Protein AF-A0A2X3BUS4-F1 (afdb_monomer_lite)

Secondary structure (DSSP, 8-state):
--------------------------------PPEEETTEEE-HHHHHHHHH-EEEEEEE--TT-S-GGGPEEEEEEEEEEETTEEEEEEEEE---SSPPPPPHHHHT-

Radius of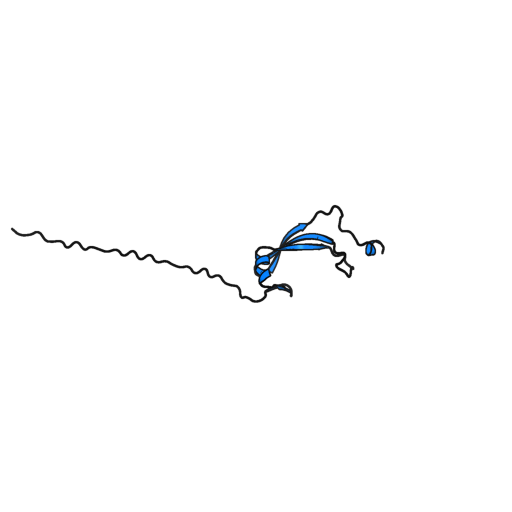 gyration: 34.86 Å; chains: 1; bounding box: 94×30×98 Å

pLDDT: mean 74.49, std 14.35, range [43.59, 94.88]

Sequence (109 aa):
MPQRWITPGLKTRLAFGMIFLFVQPDVSAAAAGAQQIGGVIIPQAFSQALQDGMSVPLYIHLAGSQSTRDDQRIGSAFIWLDGGQLRVRQIQLEESEGNASVSEQTASS

Organism: Klebsiella pneumoniae (NCBI:txid573)

Foldseek 3Di:
DDDDDDDDPDPDDDDDDDDDPPDDPPPPPPDLDQQDDPNDGHHPVCQVVQAVKDKDWDWDDDPPDPDCPLTHTFFIWIWHDDPSYIDTPDTDGDDDPDDRDDDPVVVVD

Structure (mmCIF, N/CA/C/O backbone):
data_AF-A0A2X3BUS4-F1
#
_entry.id   AF-A0A2X3BUS4-F1
#
loop_
_atom_site.group_PDB
_atom_site.id
_atom_site.type_symbol
_atom_site.label_atom_id
_atom_site.label_alt_id
_atom_site.label_comp_id
_atom_site.label_asym_id
_atom_site.label_entity_id
_atom_site.label_seq_id
_atom_site.pdbx_PDB_ins_code
_atom_site.Cartn_x
_atom_site.Cartn_y
_atom_site.Cartn_z
_atom_site.occupancy
_atom_site.B_iso_or_equiv
_atom_site.auth_seq_id
_atom_site.auth_comp_id
_atom_site.auth_asym_id
_atom_site.auth_atom_id
_atom_site.pdbx_PDB_model_num
ATOM 1 N N . MET A 1 1 ? 74.136 -18.872 -71.910 1.00 43.59 1 MET A N 1
ATOM 2 C CA . MET A 1 1 ? 73.600 -19.558 -70.712 1.00 43.59 1 MET A CA 1
ATOM 3 C C . MET A 1 1 ? 72.328 -18.834 -70.274 1.00 43.59 1 MET A C 1
ATOM 5 O O . MET A 1 1 ? 72.392 -17.613 -70.197 1.00 43.59 1 MET A O 1
ATOM 9 N N . PRO A 1 2 ? 71.182 -19.521 -70.103 1.00 53.56 2 PRO A N 1
ATOM 10 C CA . PRO A 1 2 ? 69.885 -18.887 -69.866 1.00 53.56 2 PRO A CA 1
ATOM 11 C C . PRO A 1 2 ? 69.478 -18.896 -68.381 1.00 53.56 2 PRO A C 1
ATOM 13 O O . PRO A 1 2 ? 70.121 -19.544 -67.563 1.00 53.56 2 PRO A O 1
ATOM 16 N N . GLN A 1 3 ? 68.333 -18.256 -68.117 1.00 56.41 3 GLN A N 1
ATOM 17 C CA . GLN A 1 3 ? 67.481 -18.286 -66.918 1.00 56.41 3 GLN A CA 1
ATOM 18 C C . GLN A 1 3 ? 67.598 -17.087 -65.974 1.00 56.41 3 GLN A C 1
ATOM 20 O O . GLN A 1 3 ? 68.587 -16.907 -65.276 1.00 56.41 3 GLN A O 1
ATOM 25 N N . ARG A 1 4 ? 66.494 -16.335 -65.880 1.00 50.47 4 ARG A N 1
ATOM 26 C CA . ARG A 1 4 ? 65.894 -15.922 -64.605 1.00 50.47 4 ARG A CA 1
ATOM 27 C C . ARG A 1 4 ? 64.411 -15.638 -64.836 1.00 50.47 4 ARG A C 1
ATOM 29 O O . ARG A 1 4 ? 64.045 -14.794 -65.646 1.00 50.47 4 ARG A O 1
ATOM 36 N N . TRP A 1 5 ? 63.580 -16.440 -64.181 1.00 55.84 5 TRP A N 1
ATOM 37 C CA . TRP A 1 5 ? 62.126 -16.415 -64.270 1.00 55.84 5 TRP A CA 1
ATOM 38 C C . TRP A 1 5 ? 61.539 -15.169 -63.598 1.00 55.84 5 TRP A C 1
ATOM 40 O O . TRP A 1 5 ? 62.044 -14.704 -62.577 1.00 55.84 5 TRP A O 1
ATOM 50 N N . ILE A 1 6 ? 60.466 -14.637 -64.185 1.00 63.16 6 ILE A N 1
ATOM 51 C CA . ILE A 1 6 ? 59.672 -13.539 -63.632 1.00 63.16 6 ILE A CA 1
ATOM 52 C C . ILE A 1 6 ? 58.604 -14.167 -62.736 1.00 63.16 6 ILE A C 1
ATOM 54 O O . ILE A 1 6 ? 57.705 -14.848 -63.223 1.00 63.16 6 ILE A O 1
ATOM 58 N N . THR A 1 7 ? 58.706 -13.954 -61.428 1.00 65.12 7 THR A N 1
ATOM 59 C CA . THR A 1 7 ? 57.686 -14.362 -60.455 1.00 65.12 7 THR A CA 1
ATOM 60 C C . THR A 1 7 ? 56.565 -13.318 -60.427 1.00 65.12 7 THR A C 1
ATOM 62 O O . THR A 1 7 ? 56.852 -12.153 -60.139 1.00 65.12 7 THR A O 1
ATOM 65 N N . PRO A 1 8 ? 55.290 -13.668 -60.668 1.00 51.06 8 PRO A N 1
ATOM 66 C CA . PRO A 1 8 ? 54.194 -12.744 -60.423 1.00 51.06 8 PRO A CA 1
ATOM 67 C C . PRO A 1 8 ? 53.817 -12.796 -58.936 1.00 51.06 8 PRO A C 1
ATOM 69 O O . PRO A 1 8 ? 53.347 -13.810 -58.424 1.00 51.06 8 PRO A O 1
ATOM 72 N N . GLY A 1 9 ? 54.045 -11.692 -58.225 1.00 55.22 9 GLY A N 1
ATOM 73 C CA . GLY A 1 9 ? 53.586 -11.517 -56.849 1.00 55.22 9 GLY A CA 1
ATOM 74 C C . GLY A 1 9 ? 52.061 -11.423 -56.798 1.00 55.22 9 GLY A C 1
ATOM 75 O O . GLY A 1 9 ? 51.483 -10.402 -57.172 1.00 55.22 9 GLY A O 1
ATOM 76 N N . LEU A 1 10 ? 51.417 -12.493 -56.334 1.00 56.31 10 LEU A N 1
ATOM 77 C CA . LEU A 1 10 ? 49.986 -12.568 -56.055 1.00 56.31 10 LEU A CA 1
ATOM 78 C C . LEU A 1 10 ? 49.631 -11.575 -54.933 1.00 56.31 10 LEU A C 1
ATOM 80 O O . LEU A 1 10 ? 49.936 -11.795 -53.763 1.00 56.31 10 LEU A O 1
ATOM 84 N N . LYS A 1 11 ? 49.009 -10.448 -55.289 1.00 57.75 11 LYS A N 1
ATOM 85 C CA . LYS A 1 11 ? 48.498 -9.467 -54.323 1.00 57.75 11 LYS A CA 1
ATOM 86 C C . LYS A 1 11 ? 47.176 -9.963 -53.730 1.00 57.75 11 LYS A C 1
ATOM 88 O O . LYS A 1 11 ? 46.106 -9.640 -54.239 1.00 57.75 11 LYS A O 1
ATOM 93 N N . THR A 1 12 ? 47.250 -10.734 -52.651 1.00 61.09 12 THR A N 1
ATOM 94 C CA . THR A 1 12 ? 46.085 -11.132 -51.847 1.00 61.09 12 THR A CA 1
ATOM 95 C C . THR A 1 12 ? 45.467 -9.900 -51.186 1.00 61.09 12 THR A C 1
ATOM 97 O O . THR A 1 12 ? 46.090 -9.263 -50.338 1.00 61.09 12 THR A O 1
ATOM 100 N N . ARG A 1 13 ? 44.239 -9.539 -51.571 1.00 63.28 13 ARG A N 1
ATOM 101 C CA . ARG A 1 13 ? 43.432 -8.544 -50.852 1.00 63.28 13 ARG A CA 1
ATOM 102 C C . ARG A 1 13 ? 42.565 -9.271 -49.828 1.00 63.28 13 ARG A C 1
ATOM 104 O O . ARG A 1 13 ? 41.641 -9.980 -50.204 1.00 63.28 13 ARG A O 1
ATOM 111 N N . LEU A 1 14 ? 42.869 -9.091 -48.545 1.00 62.50 14 LEU A N 1
ATOM 112 C CA . LEU A 1 14 ? 41.991 -9.480 -47.442 1.00 62.50 14 LEU A CA 1
ATOM 113 C C . LEU A 1 14 ? 40.925 -8.395 -47.270 1.00 62.50 14 LEU A C 1
ATOM 115 O O . LEU A 1 14 ? 41.241 -7.264 -46.906 1.00 62.50 14 LEU A O 1
ATOM 119 N N . ALA A 1 15 ? 39.671 -8.733 -47.551 1.00 66.12 15 ALA A N 1
ATOM 120 C CA . ALA A 1 15 ? 38.530 -7.935 -47.130 1.00 66.12 15 ALA A CA 1
ATOM 121 C C . ALA A 1 15 ? 38.105 -8.420 -45.736 1.00 66.12 15 ALA A C 1
ATOM 123 O O . ALA A 1 15 ? 37.661 -9.555 -45.585 1.00 66.12 15 ALA A O 1
ATOM 124 N N . PHE A 1 16 ? 38.273 -7.581 -44.715 1.00 58.00 16 PHE A N 1
ATOM 125 C CA . PHE A 1 16 ? 37.717 -7.822 -43.383 1.00 58.00 16 PHE A CA 1
ATOM 126 C C . PHE A 1 16 ? 36.268 -7.322 -43.373 1.00 58.00 16 PHE A C 1
ATOM 128 O O . PHE A 1 16 ? 36.022 -6.118 -43.354 1.00 58.00 16 PHE A O 1
ATOM 135 N N . GLY A 1 17 ? 35.304 -8.241 -43.435 1.00 62.16 17 GLY A N 1
ATOM 136 C CA . GLY A 1 17 ? 33.896 -7.928 -43.203 1.00 62.16 17 GLY A CA 1
ATOM 137 C C . GLY A 1 17 ? 33.621 -7.854 -41.702 1.00 62.16 17 GLY A C 1
ATOM 138 O O . GLY A 1 17 ? 33.738 -8.860 -41.009 1.00 62.16 17 GLY A O 1
ATOM 139 N N . MET A 1 18 ? 33.267 -6.675 -41.190 1.00 67.62 18 MET A N 1
ATOM 140 C CA . MET A 1 18 ? 32.703 -6.532 -39.844 1.00 67.62 18 MET A CA 1
ATOM 141 C C . MET A 1 18 ? 31.263 -7.059 -39.856 1.00 67.62 18 MET A C 1
ATOM 143 O O . MET A 1 18 ? 30.396 -6.477 -40.505 1.00 67.62 18 MET A O 1
ATOM 147 N N . ILE A 1 19 ? 31.004 -8.160 -39.149 1.00 69.25 19 ILE A N 1
ATOM 148 C CA . ILE A 1 19 ? 29.648 -8.658 -38.893 1.00 69.25 19 ILE A CA 1
ATOM 149 C C . ILE A 1 19 ? 29.134 -7.956 -37.633 1.00 69.25 19 ILE A C 1
ATOM 151 O O . ILE A 1 19 ? 29.619 -8.218 -36.534 1.00 69.25 19 ILE A O 1
ATOM 155 N N . PHE A 1 20 ? 28.146 -7.075 -37.784 1.00 66.38 20 PHE A N 1
ATOM 156 C CA . PHE A 1 20 ? 27.387 -6.535 -36.656 1.00 66.38 20 PHE A CA 1
ATOM 157 C C . PHE A 1 20 ? 26.234 -7.491 -36.330 1.00 66.38 20 PHE A C 1
ATOM 159 O O . PHE A 1 20 ? 25.230 -7.532 -37.039 1.00 66.38 20 PHE A O 1
ATOM 166 N N . LEU A 1 21 ? 26.382 -8.277 -35.261 1.00 69.00 21 LEU A N 1
ATOM 167 C CA . LEU A 1 21 ? 25.274 -9.017 -34.658 1.00 69.00 21 LEU A CA 1
ATOM 168 C C . LEU A 1 21 ? 24.455 -8.043 -33.805 1.00 69.00 21 LEU A C 1
ATOM 170 O O . LEU A 1 21 ? 24.783 -7.784 -32.649 1.00 69.00 21 LEU A O 1
ATOM 174 N N . PHE A 1 22 ? 23.398 -7.479 -34.385 1.00 66.19 22 PHE A N 1
ATOM 175 C CA . PHE A 1 22 ? 22.393 -6.747 -33.622 1.00 66.19 22 PHE A CA 1
ATOM 176 C C . PHE A 1 22 ? 21.552 -7.759 -32.840 1.00 66.19 22 PHE A C 1
ATOM 178 O O . PHE A 1 22 ? 20.635 -8.367 -33.389 1.00 66.19 22 PHE A O 1
ATOM 185 N N . VAL A 1 23 ? 21.877 -7.966 -31.562 1.00 71.12 23 VAL A N 1
ATOM 186 C CA . VAL A 1 23 ? 20.948 -8.619 -30.636 1.00 71.12 23 VAL A CA 1
ATOM 187 C C . VAL A 1 23 ? 19.792 -7.644 -30.423 1.00 71.12 23 VAL A C 1
ATOM 189 O O . VAL A 1 23 ? 19.987 -6.542 -29.911 1.00 71.12 23 VAL A O 1
ATOM 192 N N . GLN A 1 24 ? 18.598 -7.986 -30.904 1.00 61.03 24 GLN A N 1
ATOM 193 C CA . GLN A 1 24 ? 17.415 -7.222 -30.524 1.00 61.03 24 GLN A CA 1
ATOM 194 C C . GLN A 1 24 ? 17.135 -7.542 -29.053 1.00 61.03 24 GLN A C 1
ATOM 196 O O . GLN A 1 24 ? 17.030 -8.726 -28.721 1.00 61.03 24 GLN A O 1
ATOM 201 N N . PRO A 1 25 ? 17.057 -6.547 -28.150 1.00 60.12 25 PRO A N 1
ATOM 202 C CA . PRO A 1 25 ? 16.524 -6.806 -26.828 1.00 60.12 25 PRO A CA 1
ATOM 203 C C . PRO A 1 25 ? 15.060 -7.206 -27.015 1.00 60.12 25 PRO A C 1
ATOM 205 O O . PRO A 1 25 ? 14.251 -6.404 -27.482 1.00 60.12 25 PRO A O 1
ATOM 208 N N . ASP A 1 26 ? 14.736 -8.457 -26.695 1.00 52.72 26 ASP A N 1
ATOM 209 C CA . ASP A 1 26 ? 13.357 -8.918 -26.583 1.00 52.72 26 ASP A CA 1
ATOM 210 C C . ASP A 1 26 ? 12.752 -8.216 -25.362 1.00 52.72 26 ASP A C 1
ATOM 212 O O . ASP A 1 26 ? 12.820 -8.685 -24.225 1.00 52.72 26 ASP A O 1
ATOM 216 N N . VAL A 1 27 ? 12.267 -6.991 -25.569 1.00 56.41 27 VAL A N 1
ATOM 217 C CA . VAL A 1 27 ? 11.441 -6.308 -24.581 1.00 56.41 27 VAL A CA 1
ATOM 218 C C . VAL A 1 27 ? 10.083 -6.979 -24.679 1.00 56.41 27 VAL A C 1
ATOM 220 O O . VAL A 1 27 ? 9.208 -6.539 -25.423 1.00 56.41 27 VAL A O 1
ATOM 223 N N . SER A 1 28 ? 9.931 -8.088 -23.957 1.00 52.84 28 SER A N 1
ATOM 224 C CA . SER A 1 28 ? 8.643 -8.730 -23.734 1.00 52.84 28 SER A CA 1
ATOM 225 C C . SER A 1 28 ? 7.730 -7.726 -23.029 1.00 52.84 28 SER A C 1
ATOM 227 O O . SER A 1 28 ? 7.694 -7.638 -21.801 1.00 52.84 28 SER A O 1
ATOM 229 N N . ALA A 1 29 ? 6.991 -6.941 -23.812 1.00 54.41 29 ALA A N 1
ATOM 230 C CA . ALA A 1 29 ? 5.869 -6.158 -23.337 1.00 54.41 29 ALA A CA 1
ATOM 231 C C . ALA A 1 29 ? 4.789 -7.153 -22.903 1.00 54.41 29 ALA A C 1
ATOM 233 O O . ALA A 1 29 ? 3.994 -7.623 -23.719 1.00 54.41 29 ALA A O 1
ATOM 234 N N . ALA A 1 30 ? 4.810 -7.530 -21.620 1.00 55.62 30 ALA A N 1
ATOM 235 C CA . ALA A 1 30 ? 3.734 -8.296 -21.012 1.00 55.62 30 ALA A CA 1
ATOM 236 C C . ALA A 1 30 ? 2.410 -7.610 -21.376 1.00 55.62 30 ALA A C 1
ATOM 238 O O . ALA A 1 30 ? 2.280 -6.392 -21.237 1.00 55.62 30 ALA A O 1
ATOM 239 N N . ALA A 1 31 ? 1.497 -8.395 -21.950 1.00 49.41 31 ALA A N 1
ATOM 240 C CA . ALA A 1 31 ? 0.294 -7.919 -22.612 1.00 49.41 31 ALA A CA 1
ATOM 241 C C . ALA A 1 31 ? -0.412 -6.818 -21.807 1.00 49.41 31 ALA A C 1
ATOM 243 O O . ALA A 1 31 ? -0.614 -6.954 -20.601 1.00 49.41 31 ALA A O 1
ATOM 244 N N . ALA A 1 32 ? -0.806 -5.752 -22.508 1.00 52.66 32 ALA A N 1
ATOM 245 C CA . ALA A 1 32 ? -1.561 -4.603 -22.013 1.00 52.66 32 ALA A CA 1
ATOM 246 C C . ALA A 1 32 ? -3.004 -4.982 -21.608 1.00 52.66 32 ALA A C 1
ATOM 248 O O . ALA A 1 32 ? -3.983 -4.469 -22.146 1.00 52.66 32 ALA A O 1
ATOM 249 N N . GLY A 1 33 ? -3.145 -5.942 -20.698 1.00 57.81 33 GLY A N 1
ATOM 250 C CA . GLY A 1 33 ? -4.375 -6.246 -19.985 1.00 57.81 33 GLY A CA 1
ATOM 251 C C . GLY A 1 33 ? -4.308 -5.604 -18.606 1.00 57.81 33 GLY A C 1
ATOM 252 O O . GLY A 1 33 ? -3.265 -5.642 -17.955 1.00 57.81 33 GLY A O 1
ATOM 253 N N . ALA A 1 34 ? -5.403 -4.997 -18.153 1.00 63.56 34 ALA A N 1
ATOM 254 C CA . ALA A 1 34 ? -5.467 -4.471 -16.798 1.00 63.56 34 ALA A CA 1
ATOM 255 C C . ALA A 1 34 ? -5.229 -5.620 -15.807 1.00 63.56 34 ALA A C 1
ATOM 257 O O . ALA A 1 34 ? -5.965 -6.609 -15.795 1.00 63.56 34 ALA A O 1
ATOM 258 N N . GLN A 1 35 ? -4.166 -5.517 -15.015 1.00 72.69 35 GLN A N 1
ATOM 259 C CA . GLN A 1 35 ? -3.791 -6.569 -14.087 1.00 72.69 35 GLN A CA 1
ATOM 260 C C . GLN A 1 35 ? -4.766 -6.560 -12.910 1.00 72.69 35 GLN A C 1
ATOM 262 O O . GLN A 1 35 ? -4.978 -5.520 -12.296 1.00 72.69 35 GLN A O 1
ATOM 267 N N . GLN A 1 36 ? -5.365 -7.702 -12.577 1.00 75.88 36 GLN A N 1
ATOM 268 C CA . GLN A 1 36 ? -6.271 -7.802 -11.434 1.00 75.88 36 GLN A CA 1
ATOM 269 C C . GLN A 1 36 ? -5.572 -8.490 -10.260 1.00 75.88 36 GLN A C 1
ATOM 271 O O . GLN A 1 36 ? -4.981 -9.555 -10.425 1.00 75.88 36 GLN A O 1
ATOM 276 N N . ILE A 1 37 ? -5.656 -7.898 -9.068 1.00 76.38 37 ILE A N 1
ATOM 277 C CA . ILE A 1 37 ? -5.099 -8.460 -7.831 1.00 76.38 37 ILE A CA 1
ATOM 278 C C . ILE A 1 37 ? -6.188 -8.425 -6.767 1.00 76.38 37 ILE A C 1
ATOM 280 O O . ILE A 1 37 ? -6.742 -7.366 -6.485 1.00 76.38 37 ILE A O 1
ATOM 284 N N . GLY A 1 38 ? -6.527 -9.580 -6.188 1.00 71.62 38 GLY A N 1
ATOM 285 C CA . GLY A 1 38 ? -7.513 -9.654 -5.102 1.00 71.62 38 GLY A CA 1
ATOM 286 C C . GLY A 1 38 ? -8.884 -9.058 -5.453 1.00 71.62 38 GLY A C 1
ATOM 287 O O . GLY A 1 38 ? -9.556 -8.521 -4.582 1.00 71.62 38 GLY A O 1
ATOM 288 N N . GLY A 1 39 ? -9.281 -9.096 -6.730 1.00 75.56 39 GLY A N 1
ATOM 289 C CA . GLY A 1 39 ? -10.535 -8.507 -7.209 1.00 75.56 39 GLY A CA 1
ATOM 290 C C . GLY A 1 39 ? -10.433 -7.047 -7.671 1.00 75.56 39 GLY A C 1
ATOM 291 O O . GLY A 1 39 ? -11.339 -6.585 -8.360 1.00 75.56 39 GLY A O 1
ATOM 292 N N . VAL A 1 40 ? -9.329 -6.346 -7.394 1.00 79.06 40 VAL A N 1
ATOM 293 C CA . VAL A 1 40 ? -9.123 -4.941 -7.779 1.00 79.06 40 VAL A CA 1
ATOM 294 C C . VAL A 1 40 ? -8.392 -4.849 -9.113 1.00 79.06 40 VAL A C 1
ATOM 296 O O . VAL A 1 40 ? -7.363 -5.494 -9.314 1.00 79.06 40 VAL A O 1
ATOM 299 N N . ILE A 1 41 ? -8.922 -4.030 -10.023 1.00 83.88 41 ILE A N 1
ATOM 300 C CA . ILE A 1 41 ? -8.271 -3.710 -11.294 1.00 83.88 41 ILE A CA 1
ATOM 301 C C . ILE A 1 41 ? -7.145 -2.714 -11.016 1.00 83.88 41 ILE A C 1
ATOM 303 O O . ILE A 1 41 ? -7.401 -1.616 -10.528 1.00 83.88 41 ILE A O 1
ATOM 307 N N . ILE A 1 42 ? -5.915 -3.086 -11.357 1.00 81.62 42 ILE A N 1
ATOM 308 C CA . ILE A 1 42 ? -4.742 -2.219 -11.324 1.00 81.62 42 ILE A CA 1
ATOM 309 C C . ILE A 1 42 ? -4.587 -1.587 -12.711 1.00 81.62 42 ILE A C 1
ATOM 311 O O . ILE A 1 42 ? -4.269 -2.290 -13.677 1.00 81.62 42 ILE A O 1
ATOM 315 N N . PRO A 1 43 ? -4.808 -0.268 -12.857 1.00 80.31 43 PRO A N 1
ATOM 316 C CA . PRO A 1 43 ? -4.559 0.401 -14.123 1.00 80.31 43 PRO A CA 1
ATOM 317 C C . PRO A 1 43 ? -3.078 0.310 -14.493 1.00 80.31 43 PRO A C 1
ATOM 319 O O . PRO A 1 43 ? -2.195 0.392 -13.636 1.00 80.31 43 PRO A O 1
ATOM 322 N N . GLN A 1 44 ? -2.795 0.199 -15.789 1.00 76.12 44 GLN A N 1
ATOM 323 C CA . GLN A 1 44 ? -1.432 0.013 -16.289 1.00 76.12 44 GLN A CA 1
ATOM 324 C C . GLN A 1 44 ? -0.475 1.137 -15.854 1.00 76.12 44 GLN A C 1
ATOM 326 O O . GLN A 1 44 ? 0.681 0.867 -15.541 1.00 76.12 44 GLN A O 1
ATOM 331 N N . ALA A 1 45 ?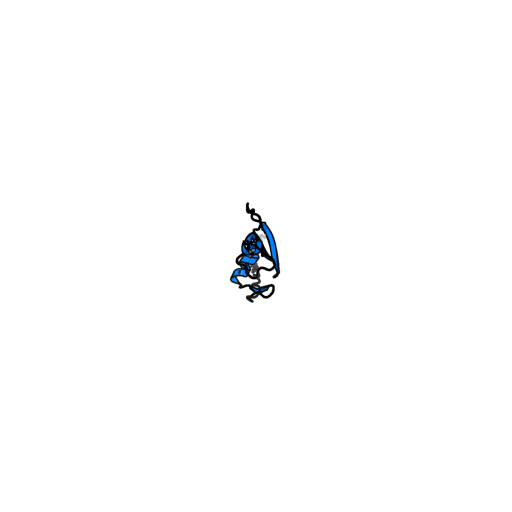 -0.972 2.373 -15.721 1.00 78.56 45 ALA A N 1
ATOM 332 C CA . ALA A 1 45 ? -0.196 3.513 -15.221 1.00 78.56 45 ALA A CA 1
ATOM 333 C C . ALA A 1 45 ? 0.371 3.302 -13.801 1.00 78.56 45 ALA A C 1
ATOM 335 O O . ALA A 1 45 ? 1.427 3.835 -13.478 1.00 78.56 45 ALA A O 1
ATOM 336 N N . PHE A 1 46 ? -0.295 2.494 -12.968 1.00 81.94 46 PHE A N 1
ATOM 337 C CA . PHE A 1 46 ? 0.168 2.158 -11.619 1.00 81.94 46 PHE A CA 1
ATOM 338 C C . PHE A 1 46 ? 1.006 0.881 -11.576 1.00 81.94 46 PHE A C 1
ATOM 340 O O . PHE A 1 46 ? 1.682 0.636 -10.582 1.00 81.94 46 PHE A O 1
ATOM 347 N N . SER A 1 47 ? 0.989 0.066 -12.635 1.00 81.50 47 SER A N 1
ATOM 348 C CA . SER A 1 47 ? 1.722 -1.205 -12.659 1.00 81.50 47 SER A CA 1
ATOM 349 C C . SER A 1 47 ? 3.229 -0.979 -12.568 1.00 81.50 47 SER A C 1
ATOM 351 O O . SER A 1 47 ? 3.893 -1.669 -11.803 1.00 81.50 47 SER A O 1
ATOM 353 N N . GLN A 1 48 ? 3.750 0.034 -13.268 1.00 84.25 48 GLN A N 1
ATOM 354 C CA . GLN A 1 48 ? 5.163 0.405 -13.169 1.00 84.25 48 GLN A CA 1
ATOM 355 C C . GLN A 1 48 ? 5.511 0.932 -11.772 1.00 84.25 48 GLN A C 1
ATOM 357 O O . GLN A 1 48 ? 6.453 0.450 -11.157 1.00 84.25 48 GLN A O 1
ATOM 362 N N . ALA A 1 49 ? 4.703 1.846 -11.226 1.00 87.44 49 ALA A N 1
ATOM 363 C CA . ALA A 1 49 ? 4.922 2.387 -9.883 1.00 87.44 49 ALA A CA 1
ATOM 364 C C . ALA A 1 49 ? 4.904 1.290 -8.802 1.00 87.44 49 ALA A C 1
ATOM 366 O O . ALA A 1 49 ? 5.681 1.327 -7.851 1.00 87.44 49 ALA A O 1
ATOM 367 N N . LEU A 1 50 ? 4.046 0.280 -8.961 1.00 88.19 50 LEU A N 1
ATOM 368 C CA . LEU A 1 50 ? 4.033 -0.890 -8.092 1.00 88.19 50 LEU A CA 1
ATOM 369 C C . LEU A 1 50 ? 5.267 -1.777 -8.294 1.00 88.19 50 LEU A C 1
ATOM 371 O O . LEU A 1 50 ? 5.767 -2.313 -7.317 1.00 88.19 50 LEU A O 1
ATOM 375 N N . GLN A 1 51 ? 5.782 -1.953 -9.509 1.00 88.06 51 GLN A N 1
ATOM 376 C CA . GLN A 1 51 ? 7.024 -2.712 -9.725 1.00 88.06 51 GLN A CA 1
ATOM 377 C C . GLN A 1 51 ? 8.241 -2.006 -9.106 1.00 88.06 51 GLN A C 1
ATOM 379 O O . GLN A 1 51 ? 9.064 -2.656 -8.464 1.00 88.06 51 GLN A O 1
ATOM 384 N N . ASP A 1 52 ? 8.313 -0.679 -9.233 1.00 89.50 52 ASP A N 1
ATOM 385 C CA . ASP A 1 52 ? 9.396 0.140 -8.671 1.00 89.50 52 ASP A CA 1
ATOM 386 C C . ASP A 1 52 ? 9.322 0.218 -7.134 1.00 89.50 52 ASP A C 1
ATOM 388 O O . ASP A 1 52 ? 10.337 0.353 -6.444 1.00 89.50 52 ASP A O 1
ATOM 392 N N . GLY A 1 53 ? 8.113 0.067 -6.592 1.00 89.12 53 GLY A N 1
ATOM 393 C CA . GLY A 1 53 ? 7.807 0.139 -5.173 1.00 89.12 53 GLY A CA 1
ATOM 394 C C . GLY A 1 53 ? 7.026 1.407 -4.843 1.00 89.12 53 GLY A C 1
ATOM 395 O O . GLY A 1 53 ? 7.443 2.524 -5.140 1.00 89.12 53 GLY A O 1
ATOM 396 N N . MET A 1 54 ? 5.891 1.228 -4.173 1.00 91.94 54 MET A N 1
ATOM 397 C CA . MET A 1 54 ? 4.969 2.298 -3.804 1.00 91.94 54 MET A CA 1
ATOM 398 C C . MET A 1 54 ? 4.781 2.336 -2.287 1.00 91.94 54 MET A C 1
ATOM 400 O O . MET A 1 54 ? 4.678 1.294 -1.644 1.00 91.94 54 MET A O 1
ATOM 404 N N . SER A 1 55 ? 4.720 3.534 -1.705 1.00 92.88 55 SER A N 1
ATOM 405 C CA . SER A 1 55 ? 4.359 3.715 -0.295 1.00 92.88 55 SER A CA 1
ATOM 406 C C . SER A 1 55 ? 2.857 3.964 -0.166 1.00 92.88 55 SER A C 1
ATOM 408 O O . SER A 1 55 ? 2.299 4.775 -0.906 1.00 92.88 55 SER A O 1
ATOM 410 N N . VAL A 1 56 ? 2.205 3.270 0.765 1.00 92.12 56 VAL A N 1
ATOM 411 C CA . VAL A 1 56 ? 0.787 3.449 1.103 1.00 92.12 56 VAL A CA 1
ATOM 412 C C . VAL A 1 56 ? 0.626 3.722 2.600 1.00 92.12 56 VAL A C 1
ATOM 414 O O . VAL A 1 56 ? 1.349 3.132 3.405 1.00 92.12 56 VAL A O 1
ATOM 417 N N . PRO A 1 57 ? -0.293 4.609 3.015 1.00 93.06 57 PRO A N 1
ATOM 418 C CA . PRO A 1 57 ? -0.518 4.888 4.429 1.00 93.06 57 PRO A CA 1
ATOM 419 C C . PRO A 1 57 ? -1.186 3.699 5.135 1.00 93.06 57 PRO A C 1
ATOM 421 O O . PRO A 1 57 ? -2.042 3.026 4.563 1.00 93.06 57 PRO A O 1
ATOM 424 N N . LEU A 1 58 ? -0.806 3.464 6.391 1.00 92.44 58 LEU A N 1
ATOM 425 C CA . LEU A 1 58 ? -1.416 2.458 7.258 1.00 92.44 58 LEU A CA 1
ATOM 426 C C . LEU A 1 58 ? -2.271 3.126 8.325 1.00 92.44 58 LEU A C 1
ATOM 428 O O . LEU A 1 58 ? -1.823 4.077 8.967 1.00 92.44 58 LEU A O 1
ATOM 432 N N . TYR A 1 59 ? -3.460 2.576 8.543 1.00 91.06 59 TYR A N 1
ATOM 433 C CA . TYR A 1 59 ? -4.395 3.028 9.562 1.00 91.06 59 TYR A CA 1
ATOM 434 C C . TYR A 1 59 ? -4.815 1.863 10.458 1.00 91.06 59 TYR A C 1
ATOM 436 O O . TYR A 1 59 ? -4.914 0.727 9.991 1.00 91.06 59 TYR A O 1
ATOM 444 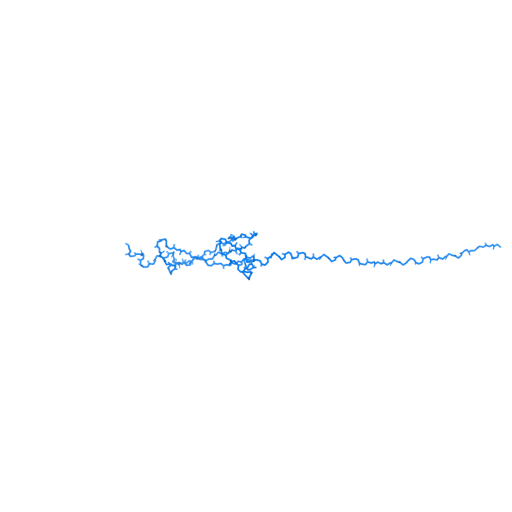N N . ILE A 1 60 ? -5.062 2.145 11.735 1.00 89.19 60 ILE A N 1
ATOM 445 C CA . ILE A 1 60 ? -5.727 1.224 12.656 1.00 89.19 60 ILE A CA 1
ATOM 446 C C . ILE A 1 60 ? -7.217 1.568 12.716 1.00 89.19 60 ILE A C 1
ATOM 448 O O . ILE A 1 60 ? -7.580 2.738 12.804 1.00 89.19 60 ILE A O 1
ATOM 452 N N . HIS A 1 61 ? -8.061 0.540 12.665 1.00 89.00 61 HIS A N 1
ATOM 453 C CA . HIS A 1 61 ? -9.514 0.661 12.740 1.00 89.00 61 HIS A CA 1
ATOM 454 C C . HIS A 1 61 ? -10.015 0.054 14.052 1.00 89.00 61 HIS A C 1
ATOM 456 O O . HIS A 1 61 ? -9.615 -1.057 14.421 1.00 89.00 61 HIS A O 1
ATOM 462 N N . LEU A 1 62 ? -10.903 0.760 14.751 1.00 84.81 62 LEU A N 1
ATOM 463 C CA . LEU A 1 62 ? -11.517 0.252 15.973 1.00 84.81 62 LEU A CA 1
ATOM 464 C C . LEU A 1 62 ? -12.605 -0.772 15.633 1.00 84.81 62 LEU A C 1
ATOM 466 O O . LEU A 1 62 ? -13.631 -0.435 15.044 1.00 84.81 62 LEU A O 1
ATOM 470 N N . ALA A 1 63 ? -12.406 -2.022 16.054 1.00 82.81 63 ALA A N 1
ATOM 471 C CA . ALA A 1 63 ? -13.383 -3.084 15.851 1.00 82.81 63 ALA A CA 1
ATOM 472 C C . ALA A 1 63 ? -14.750 -2.710 16.455 1.00 82.81 63 ALA A C 1
ATOM 474 O O . ALA A 1 63 ? -14.849 -2.383 17.635 1.00 82.81 63 ALA A O 1
ATOM 475 N N . GLY A 1 64 ? -15.804 -2.776 15.638 1.00 82.38 64 GLY A N 1
ATOM 476 C CA . GLY A 1 64 ? -17.163 -2.386 16.026 1.00 82.38 64 GLY A CA 1
ATOM 477 C C . GLY A 1 64 ? -17.542 -0.951 15.644 1.00 82.38 64 GLY A C 1
ATOM 478 O O . GLY A 1 64 ? -18.731 -0.630 15.659 1.00 82.38 64 GLY A O 1
ATOM 479 N N . SER A 1 65 ? -16.584 -0.115 15.227 1.00 81.81 65 SER A N 1
ATOM 480 C CA . SER A 1 65 ? -16.900 1.146 14.555 1.00 81.81 65 SER A CA 1
ATOM 481 C C . SER A 1 65 ? -17.459 0.870 13.157 1.00 81.81 65 SER A C 1
ATOM 483 O O . SER A 1 65 ? -16.944 0.039 12.415 1.00 81.81 65 SER A O 1
ATOM 485 N N . GLN A 1 66 ? -18.528 1.571 12.778 1.00 81.19 66 GLN A N 1
ATOM 486 C CA . GLN A 1 66 ? -19.104 1.475 11.429 1.00 81.19 66 GLN A CA 1
ATOM 487 C C . GLN A 1 66 ? -18.450 2.441 10.432 1.00 81.19 66 GLN A C 1
ATOM 489 O O . GLN A 1 66 ? -18.790 2.441 9.251 1.00 81.19 66 GLN A O 1
ATOM 494 N N . SER A 1 67 ? -17.548 3.299 10.907 1.00 82.94 67 SER A N 1
ATOM 495 C CA . SER A 1 67 ? -16.991 4.415 10.154 1.00 82.94 67 SER A CA 1
ATOM 496 C C . SER A 1 67 ? -15.471 4.370 10.200 1.00 82.94 67 SER A C 1
ATOM 498 O O . SER A 1 67 ? -14.886 4.117 11.247 1.00 82.94 67 SER A O 1
ATOM 500 N N . THR A 1 68 ? -14.836 4.694 9.077 1.00 85.25 68 THR A N 1
ATOM 501 C CA . THR A 1 68 ? -13.380 4.880 8.984 1.00 85.25 68 THR A CA 1
ATOM 502 C C . THR A 1 68 ? -12.945 6.293 9.389 1.00 85.25 68 THR A C 1
ATOM 504 O O . THR A 1 68 ? -11.784 6.659 9.245 1.00 85.25 68 THR A O 1
ATOM 507 N N . ARG A 1 69 ? -13.884 7.145 9.832 1.00 83.50 69 ARG A N 1
ATOM 508 C CA . ARG A 1 69 ? -13.601 8.530 10.257 1.00 83.50 69 ARG A CA 1
ATOM 509 C C . ARG A 1 69 ? -12.653 8.577 11.455 1.00 83.50 69 ARG A C 1
ATOM 511 O O . ARG A 1 69 ? -11.862 9.508 11.548 1.00 83.50 69 ARG A O 1
ATOM 518 N N . ASP A 1 70 ? -12.751 7.579 12.324 1.00 82.88 70 ASP A N 1
ATOM 519 C CA . ASP A 1 70 ? -11.964 7.476 13.552 1.00 82.88 70 ASP A CA 1
ATOM 520 C C . ASP A 1 70 ? -10.709 6.610 13.357 1.00 82.88 70 ASP A C 1
ATOM 522 O O . ASP A 1 70 ? -10.032 6.266 14.323 1.00 82.88 70 ASP A O 1
ATOM 526 N N . ASP A 1 71 ? -10.391 6.248 12.109 1.00 88.56 71 ASP A N 1
ATOM 527 C CA . ASP A 1 71 ? -9.203 5.466 11.794 1.00 88.56 71 ASP A CA 1
ATOM 528 C C . ASP A 1 71 ? -7.955 6.320 11.996 1.00 88.56 71 ASP A C 1
ATOM 530 O O . ASP A 1 71 ? -7.786 7.388 11.398 1.00 88.56 71 ASP A O 1
ATOM 534 N N . GLN A 1 72 ? -7.037 5.827 12.817 1.00 87.81 72 GLN A N 1
ATOM 535 C CA . GLN A 1 72 ? -5.822 6.557 13.141 1.00 87.81 72 GLN A CA 1
ATOM 536 C C . GLN A 1 72 ? -4.662 6.080 12.281 1.00 87.81 72 GLN A C 1
ATOM 538 O O . GLN A 1 72 ? -4.407 4.882 12.162 1.00 87.81 72 GLN A O 1
ATOM 543 N N . ARG A 1 73 ? -3.925 7.026 11.694 1.00 88.62 73 ARG A N 1
ATOM 544 C CA . ARG A 1 73 ? -2.724 6.712 10.921 1.00 88.62 73 ARG A CA 1
ATOM 545 C C . ARG A 1 73 ? -1.611 6.233 11.850 1.00 88.62 73 ARG A C 1
ATOM 547 O O . ARG A 1 73 ? -1.292 6.901 12.825 1.00 88.62 73 ARG A O 1
ATOM 554 N N . ILE A 1 74 ? -1.008 5.099 11.507 1.00 90.81 74 ILE A N 1
ATOM 555 C CA . ILE A 1 74 ? 0.068 4.462 12.282 1.00 90.81 74 ILE A CA 1
ATOM 556 C C . ILE A 1 74 ? 1.387 4.370 11.508 1.00 90.81 74 ILE A C 1
ATOM 558 O O . ILE A 1 74 ? 2.373 3.867 12.036 1.00 90.81 74 ILE A O 1
ATOM 562 N N . GLY A 1 75 ? 1.416 4.818 10.249 1.00 93.06 75 GLY A N 1
ATOM 563 C CA . GLY A 1 75 ? 2.634 4.876 9.444 1.00 93.06 75 GLY A CA 1
ATOM 564 C C . GLY A 1 75 ? 2.406 4.607 7.962 1.00 93.06 75 GLY A C 1
ATOM 565 O O . GLY A 1 75 ? 1.420 5.059 7.368 1.00 93.06 75 GLY A O 1
ATOM 566 N N . SER A 1 76 ? 3.343 3.892 7.343 1.00 94.56 76 SER A N 1
ATOM 567 C CA . SER A 1 76 ? 3.301 3.522 5.928 1.00 94.56 76 SER A CA 1
ATOM 568 C C . SER A 1 76 ? 3.795 2.097 5.674 1.00 94.56 76 SER A C 1
ATOM 570 O O . SER A 1 76 ? 4.632 1.566 6.404 1.00 94.56 76 SER A O 1
ATOM 572 N N . ALA A 1 77 ? 3.277 1.474 4.619 1.00 94.88 77 ALA A N 1
ATOM 573 C CA . ALA A 1 77 ? 3.789 0.231 4.065 1.00 94.88 77 ALA A CA 1
ATOM 574 C C . ALA A 1 77 ? 4.384 0.494 2.685 1.00 94.88 77 ALA A C 1
ATOM 576 O O . ALA A 1 77 ? 3.769 1.142 1.841 1.00 94.88 77 ALA A O 1
ATOM 577 N N . PHE A 1 78 ? 5.561 -0.063 2.441 1.00 94.44 78 PHE A N 1
ATOM 578 C CA . PHE A 1 78 ? 6.165 -0.119 1.121 1.00 94.44 78 PHE A CA 1
ATOM 579 C C . PHE A 1 78 ? 5.741 -1.422 0.461 1.00 94.44 78 PHE A C 1
ATOM 581 O O . PHE A 1 78 ? 6.071 -2.506 0.950 1.00 94.44 78 PHE A O 1
ATOM 588 N N . ILE A 1 79 ? 5.003 -1.315 -0.635 1.00 92.62 79 ILE A N 1
ATOM 589 C CA . ILE A 1 79 ? 4.473 -2.443 -1.392 1.00 92.62 79 ILE A CA 1
ATOM 590 C C . ILE A 1 79 ? 5.093 -2.487 -2.777 1.00 92.62 79 ILE A C 1
ATOM 592 O O . ILE A 1 79 ? 5.419 -1.449 -3.352 1.00 92.62 79 ILE A O 1
ATOM 596 N N . TRP A 1 80 ? 5.239 -3.688 -3.321 1.00 91.62 80 TRP A N 1
ATOM 597 C CA . TRP A 1 80 ? 5.647 -3.861 -4.706 1.00 91.62 80 TRP A CA 1
ATOM 598 C C . TRP A 1 80 ? 4.811 -4.911 -5.416 1.00 91.62 80 TRP A C 1
ATOM 600 O O . TRP A 1 80 ? 4.141 -5.730 -4.776 1.00 91.62 80 TRP A O 1
ATOM 610 N N . LEU A 1 81 ? 4.936 -4.950 -6.737 1.00 88.44 81 LEU A N 1
ATOM 611 C CA . LEU A 1 81 ? 4.500 -6.069 -7.549 1.00 88.44 81 LEU A CA 1
ATOM 612 C C . LEU A 1 81 ? 5.677 -6.977 -7.918 1.00 88.44 81 LEU A C 1
ATOM 614 O O . LEU A 1 81 ? 6.623 -6.539 -8.561 1.00 88.44 81 LEU A O 1
ATOM 618 N N . ASP A 1 82 ? 5.576 -8.254 -7.556 1.00 85.44 82 ASP A N 1
ATOM 619 C CA . ASP A 1 82 ? 6.563 -9.291 -7.869 1.00 85.44 82 ASP A CA 1
ATOM 620 C C . ASP A 1 82 ? 5.854 -10.488 -8.508 1.00 85.44 82 ASP A C 1
ATOM 622 O O . ASP A 1 82 ? 5.002 -11.127 -7.887 1.00 85.44 82 ASP A O 1
ATOM 626 N N . GLY A 1 83 ? 6.134 -10.734 -9.790 1.00 81.44 83 GLY A N 1
ATOM 627 C CA . GLY A 1 83 ? 5.535 -11.840 -10.545 1.00 81.44 83 GLY A CA 1
ATOM 628 C C . GLY A 1 83 ? 4.001 -11.822 -10.589 1.00 81.44 83 GLY A C 1
ATOM 629 O O . GLY A 1 83 ? 3.373 -12.876 -10.553 1.00 81.44 83 GLY A O 1
ATOM 630 N N . GLY A 1 84 ? 3.380 -10.638 -10.603 1.00 79.19 84 GLY A N 1
ATOM 631 C CA . GLY A 1 84 ? 1.919 -10.497 -10.579 1.00 79.19 84 GLY A CA 1
ATOM 632 C C . GLY A 1 84 ? 1.287 -10.581 -9.181 1.00 79.19 84 GLY A C 1
ATOM 633 O O . GLY A 1 84 ? 0.073 -10.421 -9.053 1.00 79.19 84 GLY A O 1
ATOM 634 N N . GLN A 1 85 ? 2.091 -10.767 -8.131 1.00 84.25 85 GLN A N 1
ATOM 635 C CA . GLN A 1 85 ? 1.651 -10.774 -6.736 1.00 84.25 85 GLN A CA 1
ATOM 636 C C . GLN A 1 85 ? 2.028 -9.466 -6.040 1.00 84.25 85 GLN A C 1
ATOM 638 O O . GLN A 1 85 ? 3.168 -9.010 -6.127 1.00 84.25 85 GLN A O 1
ATOM 643 N N . LEU A 1 86 ? 1.078 -8.878 -5.309 1.00 87.00 86 LEU A N 1
ATOM 644 C CA . LEU A 1 86 ? 1.364 -7.741 -4.441 1.00 87.00 86 LEU A CA 1
ATOM 645 C C . LEU A 1 86 ? 2.054 -8.237 -3.166 1.00 87.00 86 LEU A C 1
ATOM 647 O O . LEU A 1 86 ? 1.555 -9.154 -2.512 1.00 87.00 86 LEU A O 1
ATOM 651 N N . ARG A 1 87 ? 3.189 -7.639 -2.805 1.00 91.44 87 ARG A N 1
ATOM 652 C CA . ARG A 1 87 ? 3.942 -7.991 -1.593 1.00 91.44 87 ARG A CA 1
ATOM 653 C C . ARG A 1 87 ? 4.259 -6.754 -0.771 1.00 91.44 87 ARG A C 1
ATOM 655 O O . ARG A 1 87 ? 4.400 -5.660 -1.311 1.00 91.44 87 ARG A O 1
ATOM 662 N N . VAL A 1 88 ? 4.415 -6.952 0.533 1.00 92.88 88 VAL A N 1
ATOM 663 C CA . VAL A 1 88 ? 4.878 -5.923 1.469 1.00 92.88 88 VAL A CA 1
ATOM 664 C C . VAL A 1 88 ? 6.386 -6.084 1.649 1.00 92.88 88 VAL A C 1
ATOM 666 O O . VAL A 1 88 ? 6.843 -7.138 2.084 1.00 92.88 88 VAL A O 1
ATOM 669 N N . ARG A 1 89 ? 7.159 -5.048 1.308 1.00 91.31 89 ARG A N 1
ATOM 670 C CA . ARG A 1 89 ? 8.619 -5.002 1.497 1.00 91.31 89 ARG A CA 1
ATOM 671 C C . ARG A 1 89 ? 8.965 -4.606 2.929 1.00 91.31 89 ARG A C 1
ATOM 673 O O . ARG A 1 89 ? 9.830 -5.214 3.549 1.00 91.31 89 ARG A O 1
ATOM 680 N N . GLN A 1 90 ? 8.322 -3.555 3.426 1.00 93.06 90 GLN A N 1
ATOM 681 C CA . GLN A 1 90 ? 8.642 -2.953 4.715 1.00 93.06 90 GLN A CA 1
ATOM 682 C C . GLN A 1 90 ? 7.425 -2.221 5.271 1.00 93.06 90 GLN A C 1
ATOM 684 O O . GLN A 1 90 ? 6.658 -1.624 4.518 1.00 93.06 90 GLN A O 1
ATOM 689 N N . ILE A 1 91 ? 7.289 -2.230 6.593 1.00 93.38 91 ILE A N 1
ATOM 690 C CA . ILE A 1 91 ? 6.366 -1.364 7.321 1.00 93.38 91 ILE A CA 1
ATOM 691 C C . ILE A 1 91 ? 7.206 -0.370 8.113 1.00 93.38 91 ILE A C 1
ATOM 693 O O . ILE A 1 91 ? 8.120 -0.762 8.838 1.00 93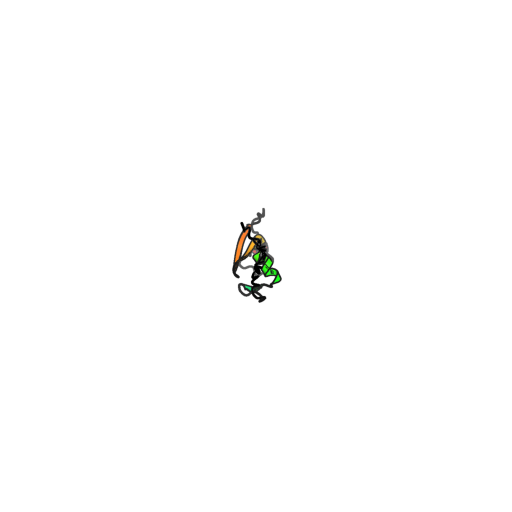.38 91 ILE A O 1
ATOM 697 N N . GLN A 1 92 ? 6.910 0.913 7.949 1.00 93.25 92 GLN A N 1
ATOM 698 C CA . GLN A 1 92 ? 7.472 1.981 8.754 1.00 93.25 92 GLN A CA 1
ATOM 699 C C . GLN A 1 92 ? 6.359 2.544 9.623 1.00 93.25 92 GLN A C 1
ATOM 701 O O . GLN A 1 92 ? 5.455 3.213 9.123 1.00 93.25 92 GLN A O 1
ATOM 706 N N . LEU A 1 93 ? 6.417 2.224 10.913 1.00 90.62 93 LEU A N 1
ATOM 707 C CA . LEU A 1 93 ? 5.496 2.776 11.894 1.00 90.62 93 LEU A CA 1
ATOM 708 C C . LEU A 1 93 ? 5.926 4.195 12.254 1.00 90.62 93 LEU A C 1
ATOM 710 O O . LEU A 1 93 ? 7.119 4.487 12.345 1.00 90.62 93 LEU A O 1
ATOM 714 N N . GLU A 1 94 ? 4.945 5.064 12.436 1.00 87.06 94 GLU A N 1
ATOM 715 C CA . GLU A 1 94 ? 5.163 6.405 12.954 1.00 87.06 94 GLU A CA 1
ATOM 716 C C . GLU A 1 94 ? 5.005 6.393 14.464 1.00 87.06 94 GLU A C 1
ATOM 718 O O . GLU A 1 94 ? 4.033 5.867 15.005 1.00 87.06 94 GLU A O 1
ATOM 723 N N . GLU A 1 95 ? 5.984 6.977 15.143 1.00 71.00 95 GLU A N 1
ATOM 724 C CA . GLU A 1 95 ? 5.931 7.183 16.578 1.00 71.00 95 GLU A CA 1
ATOM 725 C C . GLU A 1 95 ? 5.065 8.423 16.823 1.00 71.00 95 GLU A C 1
ATOM 727 O O . GLU A 1 95 ? 5.472 9.552 16.556 1.00 71.00 95 GLU A O 1
ATOM 732 N N . SER A 1 96 ? 3.819 8.211 17.244 1.00 66.25 96 SER A N 1
ATOM 733 C CA . SER A 1 96 ? 2.997 9.285 17.797 1.00 66.25 96 SER A CA 1
ATOM 734 C C . SER A 1 96 ? 3.164 9.298 19.309 1.00 66.25 96 SER A C 1
ATOM 736 O O . SER A 1 96 ? 2.991 8.276 19.967 1.00 66.25 96 SER A O 1
ATOM 738 N N . GLU A 1 97 ? 3.471 10.474 19.863 1.00 63.06 97 GLU A N 1
ATOM 739 C CA . GLU A 1 97 ? 3.592 10.696 21.313 1.00 63.06 97 GLU A CA 1
ATOM 740 C C . GLU A 1 97 ? 2.292 10.345 22.068 1.00 63.06 97 GLU A C 1
ATOM 742 O O . GLU A 1 97 ? 2.316 10.049 23.261 1.00 63.06 97 GLU A O 1
ATOM 747 N N . GLY A 1 98 ? 1.157 10.322 21.360 1.00 63.19 98 GLY A N 1
ATOM 748 C CA . GLY A 1 98 ? -0.078 9.680 21.793 1.00 63.19 98 GLY A CA 1
ATOM 749 C C . GLY A 1 98 ? -0.235 8.310 21.134 1.00 63.19 98 GLY A C 1
ATOM 750 O O . GLY A 1 98 ? -0.276 8.213 19.907 1.00 63.19 98 GLY A O 1
ATOM 751 N N . ASN A 1 99 ? -0.363 7.258 21.948 1.00 61.44 99 ASN A N 1
ATOM 752 C CA . ASN A 1 99 ? -0.782 5.923 21.504 1.00 61.44 99 ASN A CA 1
ATOM 753 C C . ASN A 1 99 ? -2.084 5.983 20.676 1.00 61.44 99 ASN A C 1
ATOM 755 O O . ASN A 1 99 ? -2.753 7.017 20.619 1.00 61.44 99 ASN A O 1
ATOM 759 N N . ALA A 1 100 ? -2.485 4.855 20.077 1.00 65.31 100 ALA A N 1
ATOM 760 C CA . ALA A 1 100 ? -3.776 4.769 19.399 1.00 65.31 100 ALA A CA 1
ATOM 761 C C . ALA A 1 100 ? -4.912 5.255 20.330 1.00 65.31 100 ALA A C 1
ATOM 763 O O . ALA A 1 100 ? -5.079 4.705 21.422 1.00 65.31 100 ALA A O 1
ATOM 764 N N . SER A 1 101 ? -5.641 6.304 19.943 1.00 65.81 101 SER A N 1
ATOM 765 C CA . SER A 1 101 ? -6.705 6.897 20.747 1.00 65.81 101 SER A CA 1
ATOM 766 C C . SER A 1 101 ? -8.061 6.342 20.327 1.00 65.81 101 SER A C 1
ATOM 768 O O . SER A 1 101 ? -8.344 6.090 19.158 1.00 65.81 101 SER A O 1
ATOM 770 N N . VAL A 1 102 ? -8.904 6.100 21.322 1.00 63.31 102 VAL A N 1
ATOM 771 C CA . VAL A 1 102 ? -10.280 5.650 21.131 1.00 63.31 102 VAL A CA 1
ATOM 772 C C . VAL A 1 102 ? -11.152 6.902 21.082 1.00 63.31 102 VAL A C 1
ATOM 774 O O . VAL A 1 102 ? -10.989 7.788 21.920 1.00 63.31 102 VAL A O 1
ATOM 777 N N . SER A 1 103 ? -12.053 7.005 20.100 1.00 64.88 103 SER A N 1
ATOM 778 C CA . SER A 1 103 ? -12.928 8.178 19.969 1.00 64.88 103 SER A CA 1
ATOM 779 C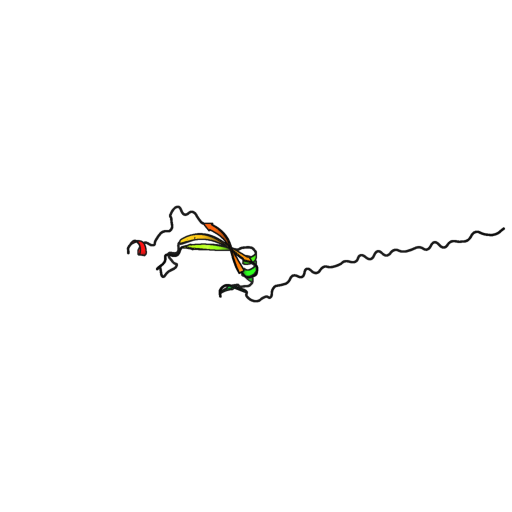 C . SER A 1 103 ? -13.740 8.419 21.253 1.00 64.88 103 SER A C 1
ATOM 781 O O . SER A 1 103 ? -14.115 7.468 21.948 1.00 64.88 103 SER A O 1
ATOM 783 N N . GLU A 1 104 ? -14.055 9.681 21.557 1.00 61.97 104 GLU A N 1
ATOM 784 C CA . GLU A 1 104 ? -14.825 10.089 22.750 1.00 61.97 104 GLU A CA 1
ATOM 785 C C . GLU A 1 104 ? -16.179 9.354 22.858 1.00 61.97 104 GLU A C 1
ATOM 787 O O . GLU A 1 104 ? -16.639 9.029 23.954 1.00 61.97 104 GLU A O 1
ATOM 792 N N . GLN A 1 105 ? -16.794 9.024 21.714 1.00 60.22 105 GLN A N 1
ATOM 793 C CA . GLN A 1 105 ? -18.055 8.274 21.640 1.00 60.22 105 GLN A CA 1
ATOM 794 C C . GLN A 1 105 ? -17.918 6.840 22.159 1.00 60.22 105 GLN A C 1
ATOM 796 O O . GLN A 1 105 ? -18.831 6.321 22.795 1.00 60.22 105 GLN A O 1
ATOM 801 N N . THR A 1 106 ? -16.769 6.214 21.923 1.00 58.25 106 THR A N 1
ATOM 802 C CA . THR A 1 106 ? -16.459 4.857 22.391 1.00 58.25 106 THR A CA 1
ATOM 803 C C . THR A 1 106 ? -15.835 4.827 23.785 1.00 58.25 106 THR A C 1
ATOM 805 O O . THR A 1 106 ? -15.982 3.831 24.480 1.00 58.25 106 THR A O 1
ATOM 808 N N . ALA A 1 107 ? -15.198 5.912 24.233 1.00 60.16 107 ALA A N 1
ATOM 809 C CA . ALA A 1 107 ? -14.663 6.026 25.593 1.00 60.16 107 ALA A CA 1
ATOM 810 C C . ALA A 1 107 ? -15.753 6.240 26.668 1.00 60.16 107 ALA A C 1
ATOM 812 O O . ALA A 1 107 ? -15.478 6.081 27.854 1.00 60.16 107 ALA A O 1
ATOM 813 N N . SER A 1 108 ? -16.975 6.598 26.254 1.00 56.66 108 SER A N 1
ATOM 814 C CA . SER A 1 108 ? -18.097 6.950 27.140 1.00 56.66 108 SER A CA 1
ATOM 815 C C . SER A 1 1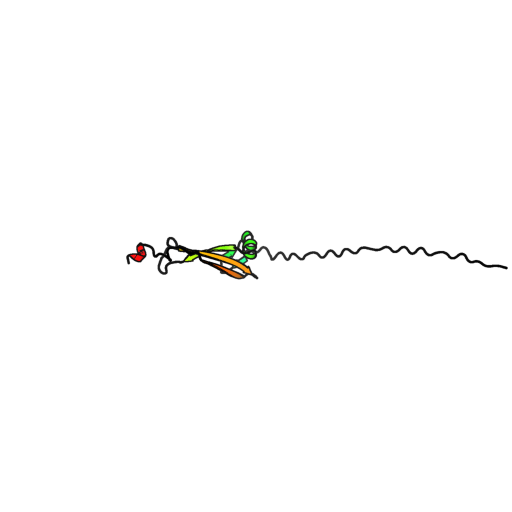08 ? -19.212 5.887 27.218 1.00 56.66 108 SER A C 1
ATOM 817 O O . SER A 1 108 ? -20.265 6.173 27.788 1.00 56.66 108 SER A O 1
ATOM 819 N N . SER A 1 109 ? -19.021 4.706 26.610 1.00 53.06 109 SER A N 1
ATOM 820 C CA . SER A 1 109 ? -19.977 3.576 26.621 1.00 53.06 109 SER A CA 1
ATOM 821 C C . SER A 1 109 ? -19.597 2.529 27.663 1.00 53.06 109 SER A C 1
ATOM 823 O O . SER A 1 109 ? -20.525 1.986 28.303 1.00 53.06 109 SER A O 1
#